Protein AF-A0A519RI22-F1 (afdb_monomer_lite)

Radius of gyration: 20.57 Å; chains: 1; bounding box: 60×32×38 Å

Sequence (89 aa):
NNLFTALGTVAAILLIAFFSLRYYTKHGEGMNVPDLKGKSIEEAVTILEDLGLRYELDSVYIMDRTPGIVIEQNPDPETFVKDNIKVSF

Secondary structure (DSSP, 8-state):
-HHHHHHHHHHHHHHHHHHHHHHHS-----EEPP--TTSBHHHHHHHHHHHT-EEE------TTS-TTB----BSPTT-EE-TTPEEE-

Foldseek 3Di:
DVVVVVVVVVVVVVVCVVVVVVVVPPDKQWDWAADQAFPFQVVNVVVCVVVVAAEDEPDDDDPPDDPGGHHDKPPDTRDGDIPHDYIYD

Structure (mmCIF, N/CA/C/O backbone):
data_AF-A0A519RI22-F1
#
_entry.id   AF-A0A519RI22-F1
#
loop_
_atom_site.group_PDB
_atom_site.id
_atom_site.type_symbol
_atom_site.label_atom_id
_atom_site.label_alt_id
_atom_site.label_comp_id
_atom_site.label_asym_id
_atom_site.label_entity_id
_atom_site.label_seq_id
_atom_site.pdbx_PDB_ins_code
_atom_site.Cartn_x
_atom_site.Cartn_y
_atom_site.Cartn_z
_atom_site.occupancy
_atom_site.B_iso_or_equiv
_atom_site.auth_seq_id
_atom_site.auth_comp_id
_atom_site.auth_asym_id
_atom_site.auth_atom_id
_atom_site.pdbx_PDB_model_num
ATOM 1 N N . ASN A 1 1 ? 41.938 -22.805 -16.056 1.00 66.56 1 ASN A N 1
ATOM 2 C CA . ASN A 1 1 ? 40.568 -23.313 -15.827 1.00 66.56 1 ASN A CA 1
ATOM 3 C C . ASN A 1 1 ? 39.863 -22.639 -14.644 1.00 66.56 1 ASN A C 1
ATOM 5 O O . ASN A 1 1 ? 38.716 -22.260 -14.797 1.00 66.56 1 ASN A O 1
ATOM 9 N N . ASN A 1 2 ? 40.538 -22.403 -13.511 1.00 80.06 2 ASN A N 1
ATOM 10 C CA . ASN A 1 2 ? 39.896 -21.895 -12.279 1.00 80.06 2 ASN A CA 1
ATOM 11 C C . ASN A 1 2 ? 39.462 -20.414 -12.321 1.00 80.06 2 ASN A C 1
ATOM 13 O O . ASN A 1 2 ? 38.549 -20.009 -11.607 1.00 80.06 2 ASN A O 1
ATOM 17 N N . LEU A 1 3 ? 40.107 -19.595 -13.159 1.00 85.69 3 LEU A N 1
ATOM 18 C CA . LEU A 1 3 ? 39.761 -18.177 -13.302 1.00 85.69 3 LEU A CA 1
ATOM 19 C C . LEU A 1 3 ? 38.405 -17.991 -14.002 1.00 85.69 3 LEU A C 1
ATOM 21 O O . LEU A 1 3 ? 37.575 -17.214 -13.543 1.00 85.69 3 LEU A O 1
ATOM 25 N N . PHE A 1 4 ? 38.152 -18.755 -15.070 1.00 88.00 4 PHE A N 1
ATOM 26 C CA . PHE A 1 4 ? 36.883 -18.712 -15.803 1.00 88.00 4 PHE A CA 1
ATOM 27 C C . PHE A 1 4 ? 35.714 -19.235 -14.965 1.00 88.00 4 PHE A C 1
ATOM 29 O O . PHE A 1 4 ? 34.627 -18.667 -15.017 1.00 88.00 4 PHE A O 1
ATOM 36 N N . THR A 1 5 ? 35.941 -20.265 -14.143 1.00 88.62 5 THR A N 1
ATOM 37 C CA . THR A 1 5 ? 34.917 -20.764 -13.217 1.00 88.62 5 THR A CA 1
ATOM 38 C C . THR A 1 5 ? 34.599 -19.741 -12.132 1.00 88.62 5 THR A C 1
ATOM 40 O O . THR A 1 5 ? 33.429 -19.499 -11.875 1.00 88.62 5 THR A O 1
ATOM 43 N N . ALA A 1 6 ? 35.605 -19.079 -11.547 1.00 89.69 6 ALA A N 1
ATOM 44 C CA . ALA A 1 6 ? 35.378 -18.037 -10.543 1.00 89.69 6 ALA A CA 1
ATOM 45 C C . ALA A 1 6 ? 34.582 -16.847 -11.110 1.00 89.69 6 ALA A C 1
ATOM 47 O O . ALA A 1 6 ? 33.630 -16.388 -10.482 1.00 89.69 6 ALA A O 1
ATOM 48 N N . LEU A 1 7 ? 34.919 -16.397 -12.325 1.00 91.81 7 LEU A N 1
ATOM 49 C CA . LEU A 1 7 ? 34.173 -15.357 -13.044 1.00 91.81 7 LEU A CA 1
ATOM 50 C C . LEU A 1 7 ? 32.719 -15.766 -13.309 1.00 91.81 7 LEU A C 1
ATOM 52 O O . LEU A 1 7 ? 31.811 -14.972 -13.069 1.00 91.81 7 LEU A O 1
ATOM 56 N N . GLY A 1 8 ? 32.493 -17.008 -13.746 1.00 94.12 8 GLY A N 1
ATOM 57 C CA . GLY A 1 8 ? 31.150 -17.545 -13.963 1.00 94.12 8 GLY A CA 1
ATOM 58 C C . GLY A 1 8 ? 30.312 -17.576 -12.683 1.00 94.12 8 GLY A C 1
ATOM 59 O O . GLY A 1 8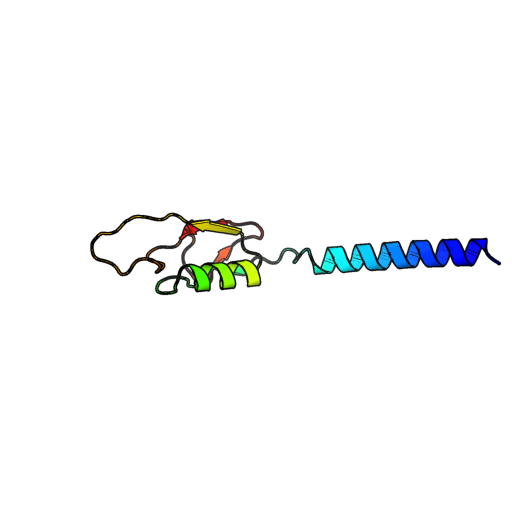 ? 29.162 -17.143 -12.695 1.00 94.12 8 GLY A O 1
ATOM 60 N N . THR A 1 9 ? 30.892 -18.016 -11.562 1.00 93.88 9 THR A N 1
ATOM 61 C CA . THR A 1 9 ? 30.188 -18.077 -10.273 1.00 93.88 9 THR A CA 1
ATOM 62 C C . THR A 1 9 ? 29.824 -16.688 -9.756 1.00 93.88 9 THR A C 1
ATOM 64 O O . THR A 1 9 ? 28.699 -16.477 -9.310 1.00 93.88 9 THR A O 1
ATOM 67 N N . VAL A 1 10 ? 30.739 -15.716 -9.850 1.00 95.38 10 VAL A N 1
ATOM 68 C CA . VAL A 1 10 ? 30.460 -14.331 -9.435 1.00 95.38 10 VAL A CA 1
ATOM 69 C C . VAL A 1 10 ? 29.367 -13.715 -10.308 1.00 95.38 10 VAL A C 1
ATOM 71 O O . VAL A 1 10 ? 28.434 -13.118 -9.777 1.00 95.38 10 VAL A O 1
ATOM 74 N N . ALA A 1 11 ? 29.425 -13.910 -11.628 1.00 94.50 11 ALA A N 1
ATOM 75 C CA . ALA A 1 11 ? 28.384 -13.437 -12.535 1.00 94.50 11 ALA A CA 1
ATOM 76 C C . ALA A 1 11 ? 27.018 -14.071 -12.222 1.00 94.50 11 ALA A C 1
ATOM 78 O O . ALA A 1 11 ? 26.015 -13.364 -12.177 1.00 94.50 11 ALA A O 1
ATOM 79 N N . ALA A 1 12 ? 26.975 -15.376 -11.937 1.00 94.69 12 ALA A N 1
ATOM 80 C CA . ALA A 1 12 ? 25.746 -16.064 -11.552 1.00 94.69 12 ALA A CA 1
ATOM 81 C C . ALA A 1 12 ? 25.158 -15.510 -10.245 1.00 94.69 12 ALA A C 1
ATOM 83 O O . ALA A 1 12 ? 23.961 -15.241 -10.187 1.00 94.69 12 ALA A O 1
ATOM 84 N N . ILE A 1 13 ? 25.986 -15.271 -9.222 1.00 94.62 13 ILE A N 1
ATOM 85 C CA . ILE A 1 13 ? 25.542 -14.681 -7.949 1.00 94.62 13 ILE A CA 1
ATOM 86 C C . ILE A 1 13 ? 25.001 -13.265 -8.164 1.00 94.62 13 ILE A C 1
ATOM 88 O O . ILE A 1 13 ? 23.941 -12.934 -7.638 1.00 94.62 13 ILE A O 1
ATOM 92 N N . LEU A 1 14 ? 25.688 -12.441 -8.962 1.00 94.00 14 LEU A N 1
ATOM 93 C CA . LEU A 1 14 ? 25.231 -11.085 -9.273 1.00 94.00 14 LEU A CA 1
ATOM 94 C C . LEU A 1 14 ? 23.908 -11.090 -10.042 1.00 94.00 14 LEU A C 1
ATOM 96 O O . LEU A 1 14 ? 23.030 -10.290 -9.732 1.00 94.00 14 LEU A O 1
ATOM 100 N N . LEU A 1 15 ? 23.733 -12.006 -10.998 1.00 92.44 15 LEU A N 1
ATOM 101 C CA . LEU A 1 15 ? 22.471 -12.160 -11.719 1.00 92.44 15 LEU A CA 1
ATOM 102 C C . LEU A 1 15 ? 21.350 -12.603 -10.778 1.00 92.44 15 LEU A C 1
ATOM 104 O O . LEU A 1 15 ? 20.291 -11.985 -10.783 1.00 92.44 15 LEU A O 1
ATOM 108 N N . ILE A 1 16 ? 21.580 -13.613 -9.936 1.00 92.00 16 ILE A N 1
ATOM 109 C CA . ILE A 1 16 ? 20.586 -14.076 -8.957 1.00 92.00 16 ILE A CA 1
ATOM 110 C C . ILE A 1 16 ? 20.198 -12.936 -8.013 1.00 92.00 16 ILE A C 1
ATOM 112 O O . ILE A 1 16 ? 19.011 -12.689 -7.823 1.00 92.00 16 ILE A O 1
ATOM 116 N N . ALA A 1 17 ? 21.171 -12.202 -7.470 1.00 87.56 17 ALA A N 1
ATOM 117 C CA . ALA A 1 17 ? 20.908 -11.061 -6.601 1.00 87.56 17 ALA A CA 1
ATOM 118 C C . ALA A 1 17 ? 20.118 -9.963 -7.331 1.00 87.56 17 ALA A C 1
ATOM 120 O O . ALA A 1 17 ? 19.140 -9.455 -6.791 1.00 87.56 17 ALA A O 1
ATOM 121 N N . PHE A 1 18 ? 20.483 -9.639 -8.574 1.00 86.75 18 PHE A N 1
ATOM 122 C CA . PHE A 1 18 ? 19.797 -8.632 -9.384 1.00 86.75 18 PHE A CA 1
ATOM 123 C C . PHE A 1 18 ? 18.351 -9.029 -9.713 1.00 86.75 18 PHE A C 1
ATOM 125 O O . PHE A 1 18 ? 17.436 -8.226 -9.537 1.00 86.75 18 PHE A O 1
ATOM 132 N N . PHE A 1 19 ? 18.119 -10.271 -10.145 1.00 83.12 19 PHE A N 1
ATOM 133 C CA . PHE A 1 19 ? 16.775 -10.778 -10.430 1.00 83.12 19 PHE A CA 1
ATOM 134 C C . PHE A 1 19 ? 15.934 -10.927 -9.158 1.00 83.12 19 PHE A C 1
ATOM 136 O O . PHE A 1 19 ? 14.750 -10.599 -9.179 1.00 83.12 19 PHE A O 1
ATOM 143 N N . SER A 1 20 ? 16.538 -11.346 -8.043 1.00 78.75 20 SER A N 1
ATOM 144 C CA . SER A 1 20 ? 15.873 -11.409 -6.738 1.00 78.75 20 SER A CA 1
ATOM 145 C C . SER A 1 20 ? 15.461 -10.021 -6.256 1.00 78.75 20 SER A C 1
ATOM 147 O O . SER A 1 20 ? 14.338 -9.854 -5.791 1.00 78.75 20 SER A O 1
ATOM 149 N N . LEU A 1 21 ? 16.334 -9.016 -6.394 1.00 73.19 21 LEU A N 1
ATOM 150 C CA . LEU A 1 21 ? 15.991 -7.631 -6.069 1.00 73.19 21 LEU A CA 1
ATOM 151 C C . LEU A 1 21 ? 14.862 -7.125 -6.963 1.00 73.19 21 LEU A C 1
ATOM 153 O O . LEU A 1 21 ? 13.914 -6.553 -6.446 1.00 73.19 21 LEU A O 1
ATOM 157 N N . ARG A 1 22 ? 14.922 -7.391 -8.273 1.00 67.56 22 ARG A N 1
ATOM 158 C CA . ARG A 1 22 ? 13.878 -6.990 -9.225 1.00 67.56 22 ARG A CA 1
ATOM 159 C C . ARG A 1 22 ? 12.523 -7.638 -8.934 1.00 67.56 22 ARG A C 1
ATOM 161 O O . ARG A 1 22 ? 11.503 -7.016 -9.194 1.00 67.56 22 ARG A O 1
ATOM 168 N N . TYR A 1 23 ? 12.505 -8.866 -8.420 1.00 67.19 23 TYR A N 1
ATOM 169 C CA . TYR A 1 23 ? 11.278 -9.526 -7.971 1.00 67.19 23 TYR A CA 1
ATOM 170 C C . TYR A 1 23 ? 10.741 -8.914 -6.666 1.00 67.19 23 TYR A C 1
ATOM 172 O O . TYR A 1 23 ? 9.535 -8.748 -6.516 1.00 67.19 23 TYR A O 1
ATOM 180 N N . TYR A 1 24 ? 11.632 -8.539 -5.743 1.00 62.53 24 TYR A N 1
ATOM 181 C CA . TYR A 1 24 ? 11.260 -7.887 -4.483 1.00 62.53 24 TYR A CA 1
ATOM 182 C C . TYR A 1 24 ? 10.777 -6.446 -4.670 1.00 62.53 24 TYR A C 1
ATOM 184 O O . TYR A 1 24 ? 9.865 -6.002 -3.977 1.00 62.53 24 TYR A O 1
ATOM 192 N N . THR A 1 25 ? 11.346 -5.710 -5.622 1.00 58.00 25 THR A N 1
ATOM 193 C CA . THR A 1 25 ? 10.831 -4.409 -6.038 1.00 58.00 25 THR A CA 1
ATOM 194 C C . THR A 1 25 ? 9.715 -4.627 -7.054 1.00 58.00 25 THR A C 1
ATOM 196 O O . THR A 1 25 ? 9.971 -4.633 -8.258 1.00 58.00 25 THR A O 1
ATOM 199 N N . LYS A 1 26 ? 8.477 -4.817 -6.580 1.00 57.72 26 LYS A N 1
ATOM 200 C CA . LYS A 1 26 ? 7.265 -4.704 -7.407 1.00 57.72 26 LYS A CA 1
ATOM 201 C C . LYS A 1 26 ? 7.273 -3.328 -8.083 1.00 57.72 26 LYS A C 1
ATOM 203 O O . LYS A 1 26 ? 6.912 -2.333 -7.473 1.00 57.72 26 LYS A O 1
ATOM 208 N N . HIS A 1 27 ? 7.791 -3.246 -9.304 1.00 53.97 27 HIS A N 1
ATOM 209 C CA . HIS A 1 27 ? 7.823 -2.001 -10.056 1.00 53.97 27 HIS A CA 1
ATOM 210 C C . HIS A 1 27 ? 6.429 -1.701 -10.611 1.00 53.97 27 HIS A C 1
ATOM 212 O O . HIS A 1 27 ? 5.984 -2.370 -11.538 1.00 53.97 27 HIS A O 1
ATOM 218 N N . GLY A 1 28 ? 5.823 -0.616 -10.131 1.00 60.78 28 GLY A N 1
ATOM 219 C CA . GLY A 1 28 ? 5.774 0.590 -10.955 1.00 60.78 28 GLY A CA 1
ATOM 220 C C . GLY A 1 28 ? 4.606 0.767 -11.907 1.00 60.78 28 GLY A C 1
ATOM 221 O O . GLY A 1 28 ? 4.614 1.753 -12.642 1.00 60.78 28 GLY A O 1
ATOM 222 N N . GLU A 1 29 ? 3.615 -0.116 -11.912 1.00 64.38 29 GLU A N 1
ATOM 223 C CA . GLU A 1 29 ? 2.349 0.160 -12.589 1.00 64.38 29 GLU A CA 1
ATOM 224 C C . GLU A 1 29 ? 1.378 0.718 -11.553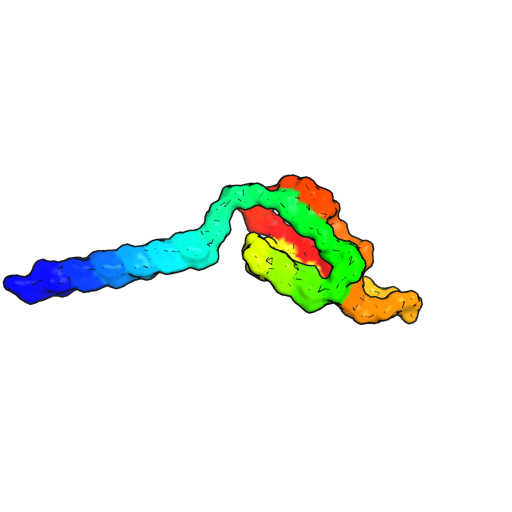 1.00 64.38 29 GLU A C 1
ATOM 226 O O . GLU A 1 29 ? 1.113 0.088 -10.532 1.00 64.38 29 GLU A O 1
ATOM 231 N N . GLY A 1 30 ? 0.911 1.952 -11.772 1.00 69.81 30 GLY A N 1
ATOM 232 C CA . GLY A 1 30 ? -0.120 2.534 -10.919 1.00 69.81 30 GLY A CA 1
ATOM 233 C C . GLY A 1 30 ? -1.318 1.592 -10.819 1.00 69.81 30 GLY A C 1
ATOM 234 O O . GLY A 1 30 ? -1.599 0.829 -11.746 1.00 69.81 30 GLY A O 1
ATOM 235 N N . MET A 1 31 ? -2.010 1.629 -9.690 1.00 82.31 31 MET A N 1
ATOM 236 C CA . MET A 1 31 ? -3.098 0.703 -9.412 1.00 82.31 31 MET A CA 1
ATOM 237 C C . MET A 1 31 ? -4.295 1.420 -8.809 1.00 82.31 31 MET A C 1
ATOM 239 O O . MET A 1 31 ? -4.186 2.539 -8.311 1.00 82.31 31 MET A O 1
ATOM 243 N N . ASN A 1 32 ? -5.444 0.758 -8.852 1.00 86.56 32 ASN A N 1
ATOM 244 C CA . ASN A 1 32 ? -6.644 1.245 -8.191 1.00 86.56 32 ASN A CA 1
ATOM 245 C C . ASN A 1 32 ? -6.552 0.971 -6.689 1.00 86.56 32 ASN A C 1
ATOM 247 O O . ASN A 1 32 ? -6.216 -0.143 -6.281 1.00 86.56 32 ASN A O 1
ATOM 251 N N . VAL A 1 33 ? -6.865 1.979 -5.876 1.00 89.56 33 VAL A N 1
ATOM 252 C CA . VAL A 1 33 ? -6.907 1.840 -4.416 1.00 89.56 33 VAL A CA 1
ATOM 253 C C . VAL A 1 33 ? -8.010 0.842 -4.026 1.00 89.56 33 VAL A C 1
ATOM 255 O O . VAL A 1 33 ? -9.139 0.978 -4.509 1.00 89.56 33 VAL A O 1
ATOM 258 N N . PRO A 1 34 ? -7.718 -0.163 -3.178 1.00 89.31 34 PRO A N 1
ATOM 259 C CA . PRO A 1 34 ? -8.727 -1.107 -2.707 1.00 89.31 34 PRO A CA 1
ATOM 260 C C . PRO A 1 34 ? -9.745 -0.429 -1.779 1.00 89.31 34 PRO A C 1
ATOM 262 O O . PRO A 1 34 ? -9.445 0.568 -1.120 1.00 89.31 34 PRO A O 1
ATOM 265 N N . ASP A 1 35 ? -10.948 -0.997 -1.701 1.00 93.94 35 ASP A N 1
ATOM 266 C CA . ASP A 1 35 ? -11.930 -0.598 -0.692 1.00 93.94 35 ASP A CA 1
ATOM 267 C C . ASP A 1 35 ? -11.597 -1.255 0.653 1.00 93.94 35 ASP A C 1
ATOM 269 O O . ASP A 1 35 ? -11.636 -2.483 0.801 1.00 93.94 35 ASP A O 1
ATOM 273 N N . LEU A 1 36 ? -11.225 -0.422 1.620 1.00 92.00 36 LEU A N 1
ATOM 274 C CA . LEU A 1 36 ? -10.871 -0.806 2.979 1.00 92.00 36 LEU A CA 1
ATOM 275 C C . LEU A 1 36 ? -12.010 -0.534 3.961 1.00 92.00 36 LEU A C 1
ATOM 277 O O . LEU A 1 36 ? -11.987 -1.076 5.066 1.00 92.00 36 LEU A O 1
ATOM 281 N N . LYS A 1 37 ? -13.016 0.274 3.593 1.00 90.12 37 LYS A N 1
ATOM 282 C CA . LYS A 1 37 ? -14.088 0.670 4.516 1.00 90.12 37 LYS A CA 1
ATOM 283 C C . LYS A 1 37 ? -14.865 -0.560 4.991 1.00 90.12 37 LYS A C 1
ATOM 285 O O . LYS A 1 37 ? -15.274 -1.416 4.213 1.00 90.12 37 LYS A O 1
ATOM 290 N N . GLY A 1 38 ? -15.078 -0.651 6.302 1.00 88.44 38 GLY A N 1
ATOM 291 C CA . GLY A 1 38 ? -15.764 -1.777 6.939 1.00 88.44 38 GLY A CA 1
ATOM 292 C C . GLY A 1 38 ? -14.903 -3.023 7.174 1.00 88.44 38 GLY A C 1
ATOM 293 O O . GLY A 1 38 ? -15.386 -3.950 7.824 1.00 88.44 38 GLY A O 1
ATOM 294 N N . LYS A 1 39 ? -13.646 -3.050 6.712 1.00 89.81 39 LYS A N 1
ATOM 295 C CA . LYS A 1 39 ? -12.677 -4.102 7.058 1.00 89.81 39 LYS A CA 1
ATOM 296 C C . LYS A 1 39 ? -12.082 -3.871 8.441 1.00 89.81 39 LYS A C 1
ATOM 298 O O . LYS A 1 39 ? -12.116 -2.751 8.961 1.00 89.81 39 LYS A O 1
ATOM 303 N N . SER A 1 40 ? -11.516 -4.922 9.034 1.00 90.19 40 SER A N 1
ATOM 304 C CA . SER A 1 40 ? -10.687 -4.743 10.226 1.00 90.19 40 SER A CA 1
ATOM 305 C C . SER A 1 40 ? -9.372 -4.047 9.863 1.00 90.19 40 SER A C 1
ATOM 307 O O . SER A 1 40 ? -8.904 -4.145 8.729 1.00 90.19 40 SER A O 1
ATOM 309 N N . ILE A 1 41 ? -8.750 -3.371 10.831 1.00 87.38 41 ILE A N 1
ATOM 310 C CA . ILE A 1 41 ? -7.422 -2.759 10.645 1.00 87.38 41 ILE A CA 1
ATOM 311 C C . ILE A 1 41 ? -6.407 -3.812 10.174 1.00 87.38 41 ILE A C 1
ATOM 313 O O . ILE A 1 41 ? -5.626 -3.554 9.266 1.00 87.38 41 ILE A O 1
ATOM 317 N N . GLU A 1 42 ? -6.442 -5.013 10.752 1.00 88.81 42 GLU A N 1
ATOM 318 C CA . GLU A 1 42 ? -5.542 -6.122 10.402 1.00 88.81 42 GLU A CA 1
ATOM 319 C C . GLU A 1 42 ? -5.735 -6.588 8.952 1.00 88.81 42 GLU A C 1
ATOM 321 O O . GLU A 1 42 ? -4.761 -6.799 8.227 1.00 88.81 42 GLU A O 1
ATOM 326 N N . GLU A 1 43 ? -6.988 -6.707 8.504 1.00 89.94 43 GLU A N 1
ATOM 327 C CA . GLU A 1 43 ? -7.311 -7.073 7.124 1.00 89.94 43 GLU A CA 1
ATOM 328 C C . GLU A 1 43 ? -6.884 -5.964 6.153 1.00 89.94 43 GLU A C 1
ATOM 330 O O . GLU A 1 43 ? -6.287 -6.249 5.116 1.00 89.94 43 GLU A O 1
ATOM 335 N N . ALA A 1 44 ? -7.128 -4.698 6.504 1.00 90.75 44 ALA A N 1
ATOM 336 C CA . ALA A 1 44 ? -6.738 -3.551 5.691 1.00 90.75 44 ALA 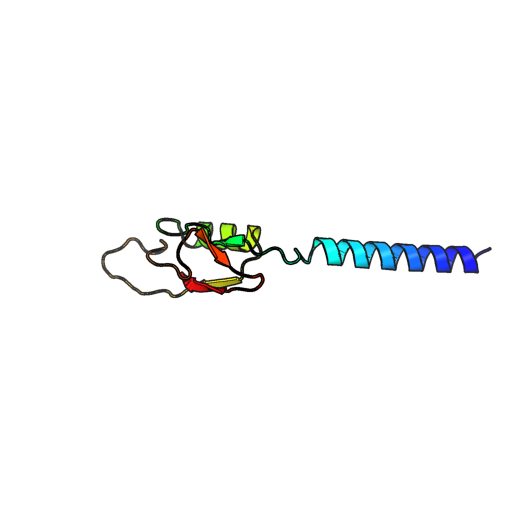A CA 1
ATOM 337 C C . ALA A 1 44 ? -5.214 -3.448 5.524 1.00 90.75 44 ALA A C 1
ATOM 339 O O . ALA A 1 44 ? -4.732 -3.265 4.406 1.00 90.75 44 ALA A O 1
ATOM 340 N N . VAL A 1 45 ? -4.453 -3.637 6.608 1.00 89.25 45 VAL A N 1
ATOM 341 C CA . VAL A 1 45 ? -2.983 -3.697 6.570 1.00 89.25 45 VAL A CA 1
ATOM 342 C C . VAL A 1 45 ? -2.514 -4.828 5.658 1.00 89.25 45 VAL A C 1
ATOM 344 O O . VAL A 1 45 ? -1.721 -4.581 4.753 1.00 89.25 45 VAL A O 1
ATOM 347 N N . THR A 1 46 ? -3.057 -6.035 5.835 1.00 89.38 46 THR A N 1
ATOM 348 C CA . THR A 1 46 ? -2.686 -7.206 5.022 1.00 89.38 46 THR A CA 1
ATOM 349 C C . THR A 1 46 ? -2.901 -6.947 3.529 1.00 89.38 46 THR A C 1
ATOM 351 O O . THR A 1 46 ? -2.013 -7.199 2.719 1.00 89.38 46 THR A O 1
ATOM 354 N N . ILE A 1 47 ? -4.054 -6.380 3.156 1.00 90.19 47 ILE A N 1
ATOM 355 C CA . ILE A 1 47 ? -4.377 -6.050 1.761 1.00 90.19 47 ILE A CA 1
ATOM 356 C C . ILE A 1 47 ? -3.365 -5.060 1.180 1.00 90.19 47 ILE A C 1
ATOM 358 O O . ILE A 1 47 ? -2.901 -5.236 0.055 1.00 90.19 47 ILE A O 1
ATOM 362 N N . LEU A 1 48 ? -3.019 -4.007 1.919 1.00 88.75 48 LEU A N 1
ATOM 363 C CA . LEU A 1 48 ? -2.093 -2.989 1.427 1.00 88.75 48 LEU A CA 1
ATOM 364 C C . LEU A 1 48 ? -0.660 -3.519 1.319 1.00 88.75 48 LEU A C 1
ATOM 366 O O . LEU A 1 48 ? 0.006 -3.234 0.324 1.00 88.75 48 LEU A O 1
ATOM 370 N N . GLU A 1 49 ? -0.206 -4.343 2.265 1.00 86.56 49 GLU A N 1
ATOM 371 C CA . GLU A 1 49 ? 1.099 -5.013 2.203 1.00 86.56 49 GLU A CA 1
ATOM 372 C C . GLU A 1 49 ? 1.197 -5.983 1.016 1.00 86.56 49 GLU A C 1
ATOM 374 O O . GLU A 1 49 ? 2.182 -5.955 0.268 1.00 86.56 49 GLU A O 1
ATOM 379 N N . ASP A 1 50 ? 0.148 -6.771 0.766 1.00 85.75 50 ASP A N 1
ATOM 380 C CA . ASP A 1 50 ? 0.062 -7.674 -0.387 1.00 85.75 50 ASP A CA 1
ATOM 381 C C . ASP A 1 50 ? 0.113 -6.917 -1.718 1.00 85.75 50 ASP A C 1
ATOM 383 O O . ASP A 1 50 ? 0.659 -7.413 -2.710 1.00 85.75 50 ASP A O 1
ATOM 387 N N . LEU A 1 51 ? -0.395 -5.687 -1.747 1.00 84.19 51 LEU A N 1
ATOM 388 C CA . LEU A 1 51 ? -0.347 -4.801 -2.907 1.00 84.19 51 LEU A CA 1
ATOM 389 C C . LEU A 1 51 ? 0.941 -3.964 -2.975 1.00 84.19 51 LEU A C 1
ATOM 391 O O . LEU A 1 51 ? 1.201 -3.331 -3.993 1.00 84.19 51 LEU A O 1
ATOM 395 N N . GLY A 1 52 ? 1.787 -3.999 -1.940 1.00 82.94 52 GLY A N 1
ATOM 396 C CA . GLY A 1 52 ? 2.989 -3.165 -1.841 1.00 82.94 52 GLY A CA 1
ATOM 397 C C . GLY A 1 52 ? 2.690 -1.677 -1.616 1.00 82.94 52 GLY A C 1
ATOM 398 O O . GLY A 1 52 ? 3.566 -0.835 -1.818 1.00 82.94 52 GLY A O 1
ATOM 399 N N . LEU A 1 53 ? 1.464 -1.347 -1.207 1.00 87.00 53 LEU A N 1
ATOM 400 C CA . LEU A 1 53 ? 1.030 0.009 -0.903 1.00 87.00 53 LEU A CA 1
ATOM 401 C C . LEU A 1 53 ? 1.488 0.406 0.500 1.00 87.00 53 LEU A C 1
ATOM 403 O O . LEU A 1 53 ? 1.434 -0.366 1.456 1.00 87.00 53 LEU A O 1
ATOM 407 N N . ARG A 1 54 ? 1.929 1.655 0.634 1.00 87.12 54 ARG A N 1
ATOM 408 C CA . ARG A 1 54 ? 2.274 2.219 1.939 1.00 87.12 54 ARG A CA 1
ATOM 409 C C . ARG A 1 54 ? 1.000 2.650 2.640 1.00 87.12 54 ARG A C 1
ATOM 411 O O . ARG A 1 54 ? 0.085 3.142 1.986 1.00 87.12 54 ARG A O 1
ATOM 418 N N . TYR A 1 55 ? 0.985 2.556 3.962 1.00 88.56 55 TYR A N 1
ATOM 419 C CA . TYR A 1 55 ? -0.171 2.966 4.741 1.00 88.56 55 TYR A CA 1
ATOM 420 C C . TYR A 1 55 ? 0.156 3.862 5.930 1.00 88.56 55 TYR A C 1
ATOM 422 O O . TYR A 1 55 ? 1.303 3.957 6.376 1.00 88.56 55 TYR A O 1
ATOM 430 N N . GLU A 1 56 ? -0.874 4.547 6.407 1.00 88.81 56 GLU A N 1
ATOM 431 C CA . GLU A 1 56 ? -0.889 5.333 7.633 1.00 88.81 56 GLU A CA 1
ATOM 432 C C . GLU A 1 56 ? -2.183 5.042 8.384 1.00 88.81 56 GLU A C 1
ATOM 434 O O . GLU A 1 56 ? -3.258 5.078 7.796 1.00 88.81 56 GLU A O 1
ATOM 439 N N . LEU A 1 57 ? -2.056 4.706 9.667 1.00 85.00 57 LEU A N 1
ATOM 440 C CA . LEU A 1 57 ? -3.206 4.470 10.525 1.00 85.00 57 LEU A CA 1
ATOM 441 C C . LEU A 1 57 ? -3.579 5.786 11.208 1.00 85.00 57 LEU A C 1
ATOM 443 O O . LEU A 1 57 ? -2.912 6.198 12.161 1.00 85.00 57 LEU A O 1
ATOM 447 N N . ASP A 1 58 ? -4.651 6.412 10.740 1.00 78.88 58 ASP A N 1
ATOM 448 C CA . ASP A 1 58 ? -5.219 7.624 11.320 1.00 78.88 58 ASP A CA 1
ATOM 449 C C . ASP A 1 58 ? -6.325 7.227 12.306 1.00 78.88 58 ASP A C 1
ATOM 451 O O . ASP A 1 58 ? -7.525 7.355 12.064 1.00 78.88 58 ASP A O 1
ATOM 455 N N . SER A 1 59 ? -5.916 6.708 13.469 1.00 69.00 59 SER A N 1
ATOM 456 C CA . SER A 1 59 ? -6.869 6.245 14.477 1.00 69.00 59 SER A CA 1
ATOM 457 C C . SER A 1 59 ? -7.610 7.420 15.121 1.00 69.00 59 SER A C 1
ATOM 459 O O . SER A 1 59 ? -7.050 8.149 15.945 1.00 69.00 59 SER A O 1
ATOM 461 N N . VAL A 1 60 ? -8.900 7.554 14.822 1.00 65.88 60 VAL A N 1
ATOM 462 C CA . VAL A 1 60 ? -9.816 8.420 15.570 1.00 65.88 60 VAL A CA 1
ATOM 463 C C . VAL A 1 60 ? -10.581 7.566 16.576 1.00 65.88 60 VAL A C 1
ATOM 465 O O . VAL A 1 60 ? -11.259 6.605 16.216 1.00 65.88 60 VAL A O 1
ATOM 468 N N . TYR A 1 61 ? -10.481 7.909 17.861 1.00 56.25 61 TYR A N 1
ATOM 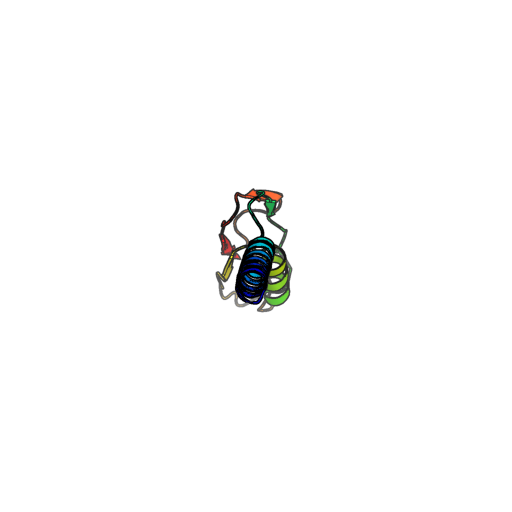469 C CA . TYR A 1 61 ? -11.262 7.240 18.899 1.00 56.25 61 TYR A CA 1
ATOM 470 C C . TYR A 1 61 ? -12.725 7.696 18.835 1.00 56.25 61 TYR A C 1
ATOM 472 O O . TYR A 1 61 ? -13.030 8.860 19.101 1.00 56.25 61 TYR A O 1
ATOM 480 N N . ILE A 1 62 ? -13.634 6.776 18.506 1.00 61.22 62 ILE A N 1
ATOM 481 C CA . ILE A 1 62 ? -15.082 7.015 18.484 1.00 61.22 62 ILE A CA 1
ATOM 482 C C . ILE A 1 62 ? -15.719 6.149 19.573 1.00 61.22 62 ILE A C 1
ATOM 484 O O . ILE A 1 62 ? -15.673 4.925 19.488 1.00 61.22 62 ILE A O 1
ATOM 488 N N . MET A 1 63 ? -16.315 6.784 20.591 1.00 53.53 63 MET A N 1
ATOM 489 C CA . MET A 1 63 ? -16.870 6.103 21.777 1.00 53.53 63 MET A CA 1
ATOM 490 C C . MET A 1 63 ? -17.949 5.050 21.458 1.00 53.53 63 MET A C 1
ATOM 492 O O . MET A 1 63 ? -18.106 4.109 22.229 1.00 53.53 63 MET A O 1
ATOM 496 N N . ASP A 1 64 ? -18.648 5.177 20.325 1.00 60.81 64 ASP A N 1
ATOM 497 C CA . ASP A 1 64 ? -19.840 4.381 19.986 1.00 60.81 64 ASP A CA 1
ATOM 498 C C . ASP A 1 64 ? -19.625 3.362 18.846 1.00 60.81 64 ASP A C 1
ATOM 500 O O . ASP A 1 64 ? -20.586 2.868 18.252 1.00 60.81 64 ASP A O 1
ATOM 504 N N . ARG A 1 65 ? -18.374 3.046 18.485 1.00 56.38 65 ARG A N 1
ATOM 505 C CA . ARG A 1 65 ? -18.050 2.074 17.422 1.00 56.38 65 ARG A CA 1
ATOM 506 C C . ARG A 1 65 ? -17.177 0.952 17.964 1.00 56.38 65 ARG A C 1
ATOM 508 O O . ARG A 1 65 ? -16.313 1.184 18.803 1.00 56.38 65 ARG A O 1
ATOM 515 N N . THR A 1 66 ? -17.375 -0.261 17.447 1.00 56.69 66 THR A N 1
ATOM 516 C CA . THR A 1 66 ? -16.460 -1.380 17.692 1.00 56.69 66 THR A CA 1
ATOM 517 C C . THR A 1 66 ? -15.053 -0.955 17.263 1.00 56.69 66 THR A C 1
ATOM 519 O O . THR A 1 66 ? -14.862 -0.643 16.085 1.00 56.69 66 THR A O 1
ATOM 522 N N . PRO A 1 67 ? -14.080 -0.890 18.187 1.00 66.38 67 PRO A N 1
ATOM 523 C CA . PRO A 1 67 ? -12.716 -0.517 17.847 1.00 66.38 67 PRO A CA 1
ATOM 524 C C . PRO A 1 67 ? -12.140 -1.506 16.833 1.00 66.38 67 PRO A C 1
ATOM 526 O O . PRO A 1 67 ? -12.441 -2.697 16.889 1.00 66.38 67 PRO A O 1
ATOM 529 N N . GLY A 1 68 ? -11.292 -1.019 15.930 1.00 75.62 68 GLY A N 1
ATOM 530 C CA . GLY A 1 68 ? -10.561 -1.889 15.010 1.00 75.62 68 GLY A CA 1
ATOM 531 C C . GLY A 1 68 ? -11.186 -2.079 13.631 1.00 75.62 68 GLY A C 1
ATOM 532 O O . GLY A 1 68 ? 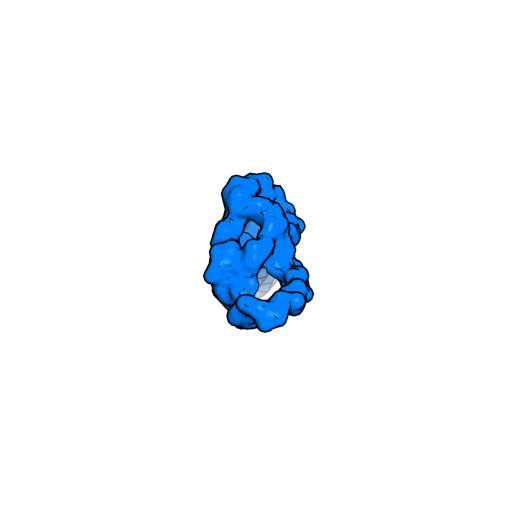-10.742 -2.975 12.919 1.00 75.62 68 GLY A O 1
ATOM 533 N N . ILE A 1 69 ? -12.166 -1.254 13.240 1.00 85.31 69 ILE A N 1
ATOM 534 C CA . ILE A 1 69 ? -12.692 -1.204 11.866 1.00 85.31 69 ILE A CA 1
ATOM 535 C C . ILE A 1 69 ? -12.288 0.087 11.156 1.00 85.31 69 ILE A C 1
ATOM 537 O O . ILE A 1 69 ? -12.229 1.149 11.775 1.00 85.31 69 ILE A O 1
ATOM 541 N N . VAL A 1 70 ? -12.078 -0.001 9.847 1.00 87.44 70 VAL A N 1
ATOM 542 C CA . VAL A 1 70 ? -11.830 1.154 8.983 1.00 87.44 70 VAL A CA 1
ATOM 543 C C . VAL A 1 70 ? -13.141 1.884 8.707 1.00 87.44 70 VAL A C 1
ATOM 545 O O . VAL A 1 70 ? -14.109 1.289 8.220 1.00 87.44 70 VAL A O 1
ATOM 548 N N . ILE A 1 71 ? -13.185 3.177 9.020 1.00 87.81 71 ILE A N 1
ATOM 549 C CA . ILE A 1 71 ? -14.383 4.018 8.849 1.00 87.81 71 ILE A CA 1
ATOM 550 C C . ILE A 1 71 ? -14.201 4.986 7.683 1.00 87.81 71 ILE A C 1
ATOM 552 O O . ILE A 1 71 ? -15.137 5.212 6.913 1.00 87.81 71 ILE A O 1
ATOM 556 N N . GLU A 1 72 ? -12.995 5.514 7.524 1.00 88.62 72 GLU A N 1
ATOM 557 C CA . GLU A 1 72 ? -12.621 6.405 6.438 1.00 88.62 72 GLU A CA 1
ATOM 558 C C . GLU A 1 72 ? -11.345 5.893 5.783 1.00 88.62 72 GLU A C 1
ATOM 560 O O . GLU A 1 72 ? -10.592 5.137 6.381 1.00 88.62 72 GLU A O 1
ATOM 565 N N . GLN A 1 73 ? -11.138 6.272 4.527 1.00 90.88 73 GLN A N 1
ATOM 566 C CA . GLN A 1 73 ? -9.878 6.035 3.84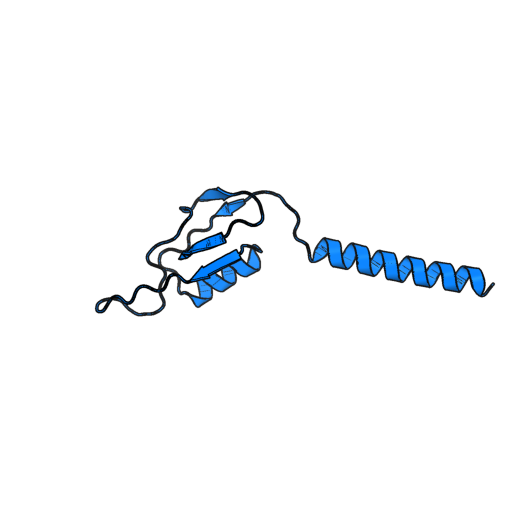1 1.00 90.88 73 GLN A CA 1
ATOM 567 C C . GLN A 1 73 ? -9.593 7.203 2.908 1.00 90.88 73 GLN A C 1
ATOM 569 O O . GLN A 1 73 ? -10.520 7.851 2.417 1.00 90.88 73 GLN A O 1
ATOM 574 N N . ASN A 1 74 ? -8.320 7.423 2.621 1.00 90.19 74 ASN A N 1
ATOM 575 C CA . ASN A 1 74 ? -7.859 8.374 1.628 1.00 90.19 74 ASN A CA 1
ATOM 576 C C . ASN A 1 74 ? -6.608 7.813 0.932 1.00 90.19 74 ASN A C 1
ATOM 578 O O . ASN A 1 74 ? -5.632 7.513 1.624 1.00 90.19 74 ASN A O 1
ATOM 582 N N . PRO A 1 75 ? -6.575 7.701 -0.409 1.00 90.44 75 PRO A N 1
ATOM 583 C CA . PRO A 1 75 ? -7.613 8.088 -1.377 1.00 90.44 75 PRO A CA 1
ATOM 584 C C . PRO A 1 75 ? -8.875 7.214 -1.357 1.00 90.44 75 PRO A C 1
ATOM 586 O O . PRO A 1 75 ? -8.879 6.113 -0.800 1.00 90.44 75 PRO A O 1
ATOM 589 N N . ASP A 1 76 ? -9.941 7.705 -1.995 1.00 91.56 76 ASP A N 1
ATOM 590 C CA . ASP A 1 76 ? -11.181 6.945 -2.167 1.00 91.56 76 ASP A CA 1
ATOM 591 C C . ASP A 1 76 ? -10.940 5.644 -2.958 1.00 91.56 76 ASP A C 1
ATOM 593 O O . ASP A 1 76 ? -10.034 5.598 -3.806 1.00 91.56 76 ASP A O 1
ATOM 597 N N . PRO A 1 77 ? -11.750 4.595 -2.718 1.00 88.69 77 PRO A N 1
ATOM 598 C CA . PRO A 1 77 ? -11.670 3.348 -3.469 1.00 88.69 77 PRO A CA 1
ATOM 599 C C . PRO A 1 77 ? -11.721 3.583 -4.981 1.00 88.69 77 PRO A C 1
ATOM 601 O O . PRO A 1 77 ? -12.328 4.542 -5.453 1.00 88.69 77 PRO A O 1
ATOM 604 N N . GLU A 1 78 ? -11.073 2.703 -5.741 1.00 85.25 78 GLU A N 1
ATOM 605 C CA . GLU A 1 78 ? -10.981 2.755 -7.208 1.00 85.25 78 GLU A CA 1
ATOM 606 C C . GLU A 1 78 ? -10.221 3.963 -7.780 1.00 85.25 78 GLU A C 1
ATOM 608 O O . GLU A 1 78 ? -10.015 4.046 -8.992 1.00 85.25 78 GLU A O 1
ATOM 613 N N . THR A 1 79 ? -9.723 4.867 -6.932 1.00 87.62 79 THR A N 1
ATOM 614 C CA . THR A 1 79 ? -8.842 5.946 -7.377 1.00 87.62 79 THR A CA 1
ATOM 615 C C . THR A 1 79 ? -7.557 5.346 -7.933 1.00 87.62 79 THR A C 1
ATOM 617 O O . THR A 1 79 ? -6.859 4.602 -7.244 1.00 87.62 79 THR A O 1
ATOM 620 N N . PHE A 1 80 ? -7.215 5.690 -9.174 1.00 85.94 80 PHE A N 1
ATOM 621 C CA . PHE A 1 80 ? -5.952 5.277 -9.772 1.00 85.94 80 PHE A CA 1
ATOM 622 C C . PHE A 1 80 ? -4.801 6.087 -9.172 1.00 85.94 80 PHE A C 1
ATOM 624 O O . PHE A 1 80 ? -4.699 7.301 -9.375 1.00 85.94 80 PHE A O 1
ATOM 631 N N . VAL A 1 81 ? -3.919 5.413 -8.441 1.00 85.44 81 VAL A N 1
ATOM 632 C CA . VAL A 1 81 ? -2.762 6.023 -7.789 1.00 85.44 81 VAL A CA 1
ATOM 633 C C . VAL A 1 81 ? -1.470 5.585 -8.454 1.00 85.44 81 VAL A C 1
ATOM 635 O O . VAL A 1 81 ? -1.333 4.462 -8.935 1.00 85.44 81 VAL A O 1
ATOM 638 N N . LYS A 1 82 ? -0.494 6.495 -8.486 1.00 81.44 82 LYS A N 1
ATOM 639 C CA . LYS A 1 82 ? 0.872 6.138 -8.869 1.00 81.44 82 LYS A CA 1
ATOM 640 C C . LYS A 1 82 ? 1.492 5.260 -7.789 1.00 81.44 82 LYS A C 1
ATOM 642 O O . LYS A 1 82 ? 1.077 5.278 -6.632 1.00 81.44 82 LYS A O 1
ATOM 647 N N . ASP A 1 83 ? 2.532 4.549 -8.187 1.00 73.62 83 ASP A N 1
ATOM 648 C CA . ASP A 1 83 ? 3.339 3.771 -7.264 1.00 73.62 83 ASP A CA 1
ATOM 649 C C . ASP A 1 83 ? 3.900 4.665 -6.132 1.00 73.62 83 ASP A C 1
ATOM 651 O O . ASP A 1 83 ? 4.160 5.855 -6.350 1.00 73.62 83 ASP A O 1
ATOM 655 N N . ASN A 1 84 ? 4.073 4.107 -4.927 1.00 76.00 84 ASN A N 1
ATOM 656 C CA . ASN A 1 84 ? 4.528 4.812 -3.709 1.00 76.00 84 ASN A CA 1
ATOM 657 C C . ASN A 1 84 ? 3.552 5.864 -3.119 1.00 76.00 84 ASN A C 1
ATOM 659 O O . ASN A 1 84 ? 3.967 6.737 -2.349 1.00 76.00 84 ASN A O 1
ATOM 663 N N . ILE A 1 85 ? 2.253 5.784 -3.427 1.00 84.31 85 ILE A N 1
ATOM 664 C CA . ILE A 1 85 ? 1.228 6.527 -2.678 1.00 84.31 85 ILE A CA 1
ATOM 665 C C . ILE A 1 85 ? 0.992 5.880 -1.309 1.00 84.31 85 ILE A C 1
ATOM 667 O O . ILE A 1 85 ? 1.125 4.669 -1.125 1.00 84.31 85 ILE A O 1
ATOM 671 N N . LYS A 1 86 ? 0.687 6.735 -0.334 1.00 87.38 86 LYS A N 1
ATOM 672 C CA . LYS A 1 86 ? 0.311 6.351 1.020 1.00 87.38 86 LYS A CA 1
ATOM 673 C C . LYS A 1 86 ? -1.212 6.348 1.121 1.00 87.38 86 LYS A C 1
ATOM 675 O O . LYS A 1 86 ? -1.830 7.344 0.751 1.00 87.38 86 LYS A O 1
ATOM 680 N N . VAL A 1 87 ? -1.782 5.247 1.594 1.00 88.94 87 VAL A N 1
ATOM 681 C CA . VAL A 1 87 ? -3.212 5.124 1.888 1.00 88.94 87 VAL A CA 1
ATOM 682 C C . VAL A 1 87 ? -3.410 5.321 3.389 1.00 88.94 87 VAL A C 1
ATOM 684 O O . VAL A 1 87 ? -2.874 4.553 4.186 1.00 88.94 87 VAL A O 1
ATOM 687 N N . SER A 1 88 ? -4.147 6.358 3.767 1.00 89.44 88 SER A N 1
ATOM 688 C CA . SER A 1 88 ? -4.516 6.631 5.159 1.00 89.44 88 SER A CA 1
ATOM 689 C C . SER A 1 88 ? -5.890 6.045 5.460 1.00 89.44 88 SER A C 1
ATOM 691 O O . SER A 1 88 ? -6.773 6.162 4.607 1.00 89.44 88 SER A O 1
ATOM 693 N N . PHE A 1 89 ? -6.074 5.427 6.629 1.00 84.31 89 PHE A N 1
ATOM 694 C CA . PHE A 1 89 ? -7.351 4.853 7.075 1.00 84.31 89 PHE A CA 1
ATOM 695 C C . PHE A 1 89 ? -7.434 4.658 8.596 1.00 84.31 89 PHE A C 1
ATOM 697 O O . PHE A 1 89 ? -6.375 4.757 9.260 1.00 84.31 89 PHE A O 1
#

pLDDT: mean 82.04, std 11.61, range [53.53, 95.38]